Protein AF-A0A939UQ63-F1 (afdb_monomer)

Mean predicted aligned error: 5.56 Å

Structure (mmCIF, N/CA/C/O backbone):
data_AF-A0A939UQ63-F1
#
_entry.id   AF-A0A939UQ63-F1
#
loop_
_atom_site.group_PDB
_atom_site.id
_atom_site.type_symbol
_atom_site.label_atom_id
_atom_site.label_alt_id
_atom_site.label_comp_id
_atom_site.label_asym_id
_atom_site.label_entity_id
_atom_site.label_seq_id
_atom_site.pdbx_PDB_ins_code
_atom_site.Cartn_x
_atom_site.Cartn_y
_atom_site.Cartn_z
_atom_site.occupancy
_atom_site.B_iso_or_equiv
_atom_site.auth_seq_id
_atom_site.auth_comp_id
_atom_site.auth_asym_id
_atom_s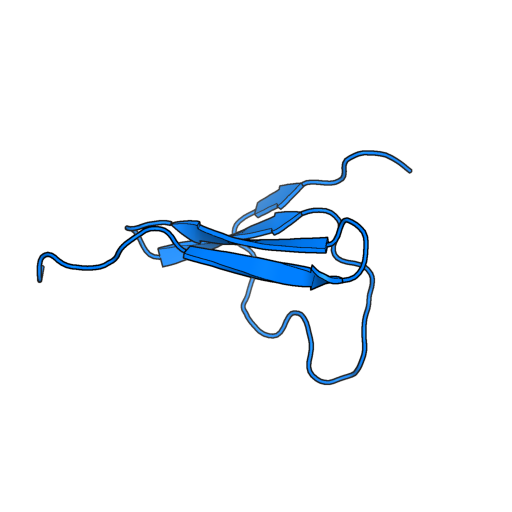ite.auth_atom_id
_atom_site.pdbx_PDB_model_num
ATOM 1 N N . MET A 1 1 ? -17.599 -5.021 17.332 1.00 51.41 1 MET A N 1
ATOM 2 C CA . MET A 1 1 ? -16.806 -4.322 16.302 1.00 51.41 1 MET A CA 1
ATOM 3 C C . MET A 1 1 ? -16.483 -2.965 16.890 1.00 51.41 1 MET A C 1
ATOM 5 O O . MET A 1 1 ? -17.417 -2.216 17.150 1.00 51.41 1 MET A O 1
ATOM 9 N N . ASP A 1 2 ? -15.233 -2.724 17.271 1.00 46.84 2 ASP A N 1
ATOM 10 C CA . ASP A 1 2 ? -14.825 -1.426 17.813 1.00 46.84 2 ASP A CA 1
ATOM 11 C C . ASP A 1 2 ? -14.731 -0.378 16.684 1.00 46.84 2 ASP A C 1
ATOM 13 O O . ASP A 1 2 ? -14.706 -0.693 15.495 1.00 46.84 2 ASP A O 1
ATOM 17 N N . ALA A 1 3 ? -14.830 0.896 17.054 1.00 55.62 3 ALA A N 1
ATOM 18 C CA . ALA A 1 3 ? -15.301 1.970 16.185 1.00 55.62 3 ALA A CA 1
ATOM 19 C C . ALA A 1 3 ? -14.215 2.993 15.776 1.00 55.62 3 ALA A C 1
ATOM 21 O O . ALA A 1 3 ? -14.505 4.185 15.758 1.00 55.62 3 ALA A O 1
ATOM 22 N N . SER A 1 4 ? -12.978 2.595 15.437 1.00 57.72 4 SER A N 1
ATOM 23 C CA . SER A 1 4 ? -11.888 3.585 15.235 1.00 57.72 4 SER A CA 1
ATOM 24 C C . SER A 1 4 ? -10.935 3.404 14.041 1.00 57.72 4 SER A C 1
ATOM 26 O O . SER A 1 4 ? -10.027 4.218 13.885 1.00 57.72 4 SER A O 1
ATOM 28 N N . GLY A 1 5 ? -11.111 2.417 13.157 1.00 68.62 5 GLY A N 1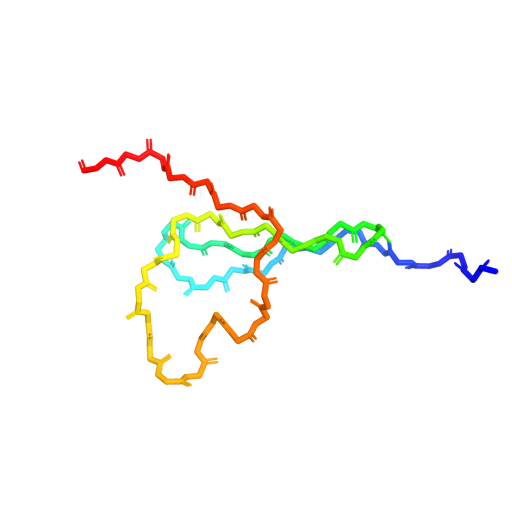
ATOM 29 C CA . GLY A 1 5 ? -10.180 2.205 12.037 1.00 68.62 5 GLY A CA 1
ATOM 30 C C . GLY A 1 5 ? -10.264 3.294 10.961 1.00 68.62 5 GLY A C 1
ATOM 31 O O . GLY A 1 5 ? -11.017 3.157 10.006 1.00 68.62 5 GLY A O 1
ATOM 32 N N . GLN A 1 6 ? -9.534 4.400 11.083 1.00 85.25 6 GLN A N 1
ATOM 33 C CA . GLN A 1 6 ? -9.468 5.381 9.998 1.00 85.25 6 GLN A CA 1
ATOM 34 C C . GLN A 1 6 ? -8.813 4.767 8.759 1.00 85.25 6 GLN A C 1
ATOM 36 O O . GLN A 1 6 ? -7.892 3.954 8.865 1.00 85.25 6 GLN A O 1
ATOM 41 N N . SER A 1 7 ? -9.268 5.184 7.576 1.00 93.94 7 SER A N 1
ATOM 42 C CA . SER A 1 7 ? -8.517 4.897 6.360 1.00 93.94 7 SER A CA 1
ATOM 43 C C . SER A 1 7 ? -7.153 5.578 6.456 1.00 93.94 7 SER A C 1
ATOM 45 O O . SER A 1 7 ? -7.067 6.754 6.807 1.00 93.94 7 SER A O 1
ATOM 47 N N . THR A 1 8 ? -6.089 4.847 6.147 1.00 95.44 8 THR A N 1
ATOM 48 C CA . THR A 1 8 ? -4.720 5.369 6.171 1.00 95.44 8 THR A CA 1
ATOM 49 C C . THR A 1 8 ? -4.119 5.340 4.781 1.00 95.44 8 THR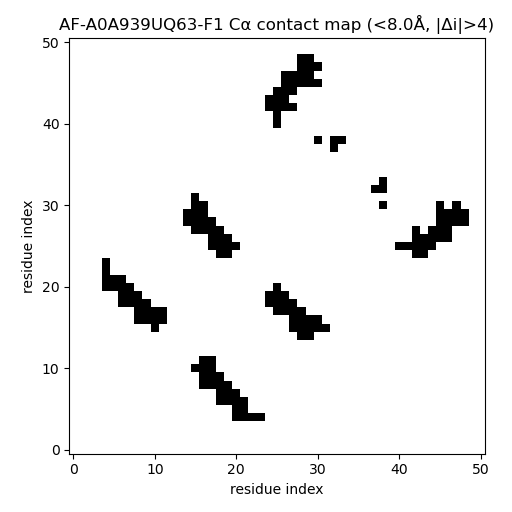 A C 1
ATOM 51 O O . THR A 1 8 ? -4.421 4.461 3.974 1.00 95.44 8 THR A O 1
ATOM 54 N N . LEU A 1 9 ? -3.247 6.307 4.521 1.00 96.19 9 LEU A N 1
ATOM 55 C CA . LEU A 1 9 ? -2.434 6.376 3.320 1.00 96.19 9 LEU A CA 1
ATOM 56 C C . LEU A 1 9 ? -0.970 6.439 3.753 1.00 96.19 9 LEU A C 1
ATOM 58 O O . LEU A 1 9 ? -0.576 7.312 4.522 1.00 96.19 9 LEU A O 1
ATOM 62 N N . LEU A 1 10 ? -0.176 5.486 3.276 1.00 93.62 10 LEU A N 1
ATOM 63 C CA . LEU A 1 10 ? 1.266 5.428 3.469 1.00 93.62 10 LEU A CA 1
ATOM 64 C C . LEU A 1 10 ? 1.956 5.756 2.146 1.00 93.62 10 LEU A C 1
ATOM 66 O O . LEU A 1 10 ? 1.796 5.030 1.167 1.00 93.62 10 LEU A O 1
ATOM 70 N N . TYR A 1 11 ? 2.758 6.815 2.147 1.00 93.06 11 TYR A N 1
ATOM 71 C CA . TYR A 1 11 ? 3.652 7.147 1.044 1.00 93.06 11 TYR A CA 1
ATOM 72 C C . TYR A 1 11 ? 4.886 6.235 1.062 1.00 93.06 11 TYR A C 1
ATOM 74 O O . TYR A 1 11 ? 5.533 6.099 2.102 1.00 93.06 11 TYR A O 1
ATOM 82 N N . GLN A 1 12 ? 5.205 5.598 -0.069 1.00 91.38 12 GLN A N 1
ATOM 83 C CA . GLN A 1 12 ? 6.310 4.636 -0.189 1.00 91.38 12 GLN A CA 1
ATOM 84 C C . GLN A 1 12 ? 7.423 5.088 -1.153 1.00 91.38 12 GLN A C 1
ATOM 86 O O . GLN A 1 12 ? 8.378 4.342 -1.363 1.00 91.38 12 GLN A O 1
ATOM 91 N N . GLY A 1 13 ? 7.338 6.315 -1.682 1.00 90.25 13 GLY A N 1
ATOM 92 C CA . GLY A 1 13 ? 8.309 6.898 -2.613 1.00 90.25 13 GLY A CA 1
ATOM 93 C C . GLY A 1 13 ? 7.791 6.974 -4.053 1.00 90.25 13 GLY A C 1
ATOM 94 O O . GLY A 1 13 ? 7.021 6.123 -4.480 1.00 90.25 13 GLY A O 1
ATOM 95 N N . HIS A 1 14 ? 8.240 7.978 -4.815 1.00 90.31 14 HIS A N 1
ATOM 96 C CA . HIS A 1 14 ? 7.774 8.255 -6.185 1.00 90.31 14 HIS A CA 1
ATOM 97 C C . HIS A 1 14 ? 6.235 8.320 -6.271 1.00 90.31 14 HIS A C 1
ATOM 99 O O . HIS A 1 14 ? 5.622 9.087 -5.538 1.00 90.31 14 HIS A O 1
ATOM 105 N N . GLY A 1 15 ? 5.609 7.541 -7.156 1.00 91.88 15 GLY A N 1
ATOM 106 C CA . GLY A 1 15 ? 4.152 7.397 -7.245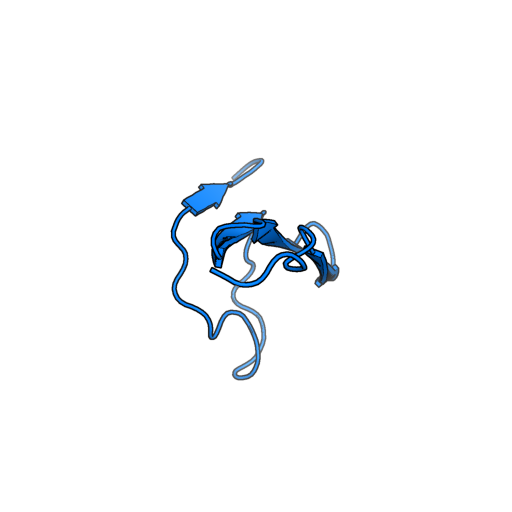 1.00 91.88 15 GLY A CA 1
ATOM 107 C C . GLY A 1 15 ? 3.579 6.301 -6.342 1.00 91.88 15 GLY A C 1
ATOM 108 O O . GLY A 1 15 ? 2.368 6.100 -6.326 1.00 91.88 15 GLY A O 1
ATOM 109 N N . SER A 1 16 ? 4.420 5.584 -5.590 1.00 94.06 16 SER A N 1
ATOM 110 C CA . SER A 1 16 ? 4.001 4.398 -4.852 1.00 94.06 16 SER A CA 1
ATOM 111 C C . SER A 1 16 ? 3.301 4.745 -3.539 1.00 94.06 16 SER A C 1
ATOM 113 O O . SER A 1 16 ? 3.861 5.418 -2.662 1.00 94.06 16 SER A O 1
ATOM 115 N N . LEU A 1 17 ? 2.090 4.216 -3.363 1.00 95.12 17 LEU A N 1
ATOM 116 C CA . LEU A 1 17 ? 1.258 4.409 -2.173 1.00 95.12 17 LEU A CA 1
ATOM 117 C C . LEU A 1 17 ? 0.705 3.077 -1.663 1.00 95.12 17 LEU A C 1
ATOM 119 O O . LEU A 1 17 ? 0.421 2.167 -2.443 1.00 95.12 17 LEU A O 1
ATOM 123 N N . ARG A 1 18 ? 0.435 3.005 -0.357 1.00 95.31 18 ARG A N 1
ATOM 124 C CA . ARG A 1 18 ? -0.462 1.998 0.221 1.00 95.31 18 ARG A CA 1
ATOM 125 C C . ARG A 1 18 ? -1.628 2.662 0.921 1.00 95.31 18 ARG A C 1
ATOM 127 O O . ARG A 1 18 ? -1.431 3.405 1.879 1.00 95.31 18 ARG A O 1
ATOM 134 N N . ILE A 1 19 ? -2.833 2.304 0.513 1.00 97.12 19 ILE A N 1
ATOM 135 C CA . ILE A 1 19 ? -4.067 2.665 1.200 1.00 97.12 19 ILE A CA 1
ATOM 136 C C . ILE A 1 19 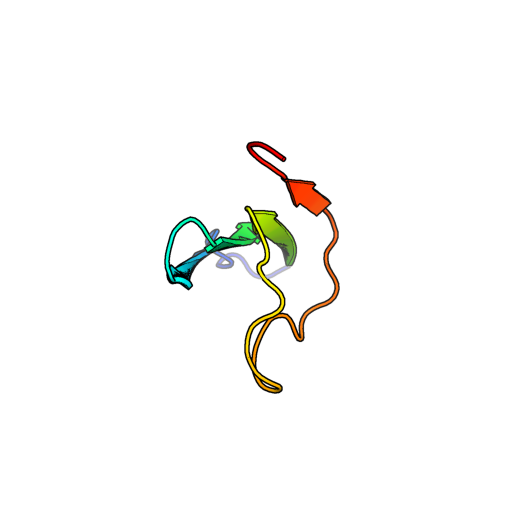? -4.492 1.468 2.052 1.00 97.12 19 ILE A C 1
ATOM 138 O O . ILE A 1 19 ? -4.448 0.322 1.606 1.00 97.12 19 ILE A O 1
ATOM 142 N N . THR A 1 20 ? -4.873 1.714 3.301 1.00 96.25 20 THR A N 1
ATOM 143 C CA . THR A 1 20 ? -5.598 0.738 4.121 1.00 96.25 20 THR A CA 1
ATOM 144 C C . THR A 1 20 ? -6.959 1.321 4.456 1.00 96.25 20 THR A C 1
ATOM 146 O O . THR A 1 20 ? -7.023 2.381 5.073 1.00 96.25 20 THR A O 1
ATOM 149 N N . THR A 1 21 ? -8.034 0.677 4.008 1.00 95.06 21 THR A N 1
ATOM 150 C CA . THR A 1 21 ? -9.409 1.136 4.247 1.00 95.06 21 THR A CA 1
ATOM 151 C C . THR A 1 21 ? -9.828 0.886 5.695 1.00 95.06 21 THR A C 1
ATOM 153 O O . THR A 1 21 ? -9.211 0.101 6.419 1.00 95.06 21 THR A O 1
ATOM 156 N N . ARG A 1 22 ? -10.936 1.506 6.114 1.00 94.62 22 ARG A N 1
ATOM 157 C CA . ARG A 1 22 ? -11.545 1.264 7.430 1.00 94.62 22 ARG A CA 1
ATOM 158 C C . ARG A 1 22 ? -11.867 -0.208 7.710 1.00 94.62 22 ARG A C 1
ATOM 160 O O . ARG A 1 22 ? -11.779 -0.634 8.855 1.00 94.62 22 ARG A O 1
ATOM 167 N N . ASP A 1 23 ? -12.245 -0.980 6.692 1.00 93.31 23 ASP A N 1
ATOM 168 C CA . ASP A 1 23 ? -12.519 -2.421 6.801 1.00 93.31 23 ASP A CA 1
ATOM 169 C C . ASP A 1 23 ? -11.270 -3.296 6.572 1.00 93.31 23 ASP A C 1
ATOM 171 O O . ASP A 1 23 ? -11.376 -4.510 6.391 1.00 93.31 23 ASP A O 1
ATOM 175 N N . GLY A 1 24 ? -10.081 -2.686 6.584 1.00 92.81 24 GLY A N 1
ATOM 176 C CA . GLY A 1 24 ? -8.794 -3.375 6.574 1.00 92.81 24 GLY A CA 1
ATOM 177 C C . GLY A 1 24 ? -8.280 -3.791 5.198 1.00 92.81 24 GLY A C 1
ATOM 178 O O . GLY A 1 24 ? -7.255 -4.469 5.146 1.00 92.81 24 GLY A O 1
ATOM 179 N N . LYS A 1 25 ? -8.932 -3.387 4.099 1.00 95.81 25 LYS A N 1
ATOM 180 C CA . LYS A 1 25 ? -8.468 -3.702 2.739 1.00 95.81 25 LYS A CA 1
ATOM 181 C C . LYS A 1 25 ? -7.182 -2.960 2.426 1.00 95.81 25 LYS A C 1
ATOM 183 O O . LYS A 1 25 ? -7.069 -1.767 2.704 1.00 95.81 25 LYS A O 1
ATOM 188 N N . VAL A 1 26 ? -6.231 -3.657 1.823 1.00 96.81 26 VAL A N 1
ATOM 189 C CA . VAL A 1 26 ? -4.918 -3.159 1.429 1.00 96.81 26 VAL A CA 1
ATOM 190 C C . VAL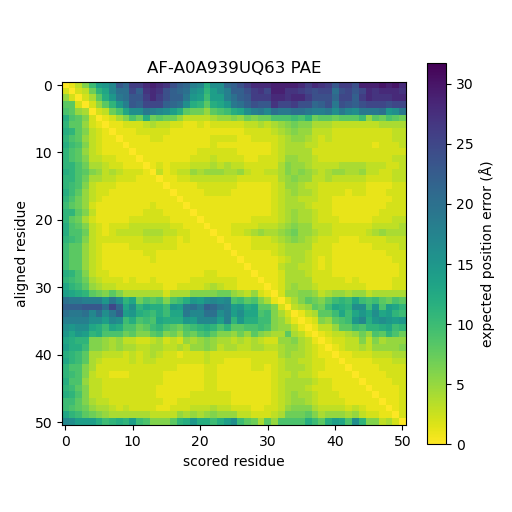 A 1 26 ? -4.893 -2.936 -0.077 1.00 96.81 26 VAL A C 1
ATOM 192 O O . VAL A 1 26 ? -4.990 -3.877 -0.861 1.00 96.81 26 VAL A O 1
ATOM 195 N N . ILE A 1 27 ? -4.711 -1.681 -0.480 1.00 97.75 27 ILE A N 1
ATOM 196 C CA . ILE A 1 27 ? -4.611 -1.280 -1.884 1.00 97.75 27 ILE A CA 1
ATOM 197 C C . ILE A 1 27 ? -3.220 -0.700 -2.112 1.00 97.75 27 ILE A C 1
ATOM 199 O O . ILE A 1 27 ? -2.818 0.225 -1.402 1.00 97.75 27 ILE A O 1
ATOM 203 N N . TYR A 1 28 ? -2.496 -1.220 -3.097 1.00 96.50 28 TYR A N 1
ATOM 204 C CA . TYR A 1 28 ? -1.225 -0.644 -3.535 1.00 96.50 28 TYR A CA 1
ATOM 205 C C . TYR A 1 28 ? -1.409 0.133 -4.836 1.00 96.50 28 TYR A C 1
ATOM 207 O O . TYR A 1 28 ? -2.032 -0.368 -5.768 1.00 96.50 28 TYR A O 1
ATOM 215 N N . VAL A 1 29 ? -0.851 1.340 -4.894 1.00 96.88 29 VAL A N 1
ATOM 216 C CA . VAL A 1 29 ? -0.761 2.156 -6.112 1.00 96.88 29 VAL A CA 1
ATOM 217 C C . VAL A 1 29 ? 0.683 2.131 -6.578 1.00 96.88 29 VAL A C 1
ATOM 219 O O . VAL A 1 29 ? 1.570 2.366 -5.756 1.00 96.88 29 VAL A O 1
ATOM 222 N N . ASP A 1 30 ? 0.898 1.811 -7.853 1.00 95.25 30 ASP A N 1
ATOM 223 C CA . ASP A 1 30 ? 2.204 1.712 -8.513 1.00 95.25 30 ASP A CA 1
ATOM 224 C C . ASP A 1 30 ? 3.280 1.071 -7.630 1.00 95.25 30 ASP A C 1
ATOM 226 O O . ASP A 1 30 ? 4.301 1.706 -7.345 1.00 95.25 30 ASP A O 1
ATOM 230 N N . PRO A 1 31 ? 3.072 -0.163 -7.126 1.00 92.50 31 PRO A N 1
ATOM 231 C CA . PRO A 1 31 ? 4.081 -0.819 -6.318 1.00 92.50 31 PRO A CA 1
ATOM 232 C C . PRO A 1 31 ? 5.306 -1.113 -7.188 1.00 92.50 31 PRO A C 1
ATOM 234 O O . PRO A 1 31 ? 5.360 -2.109 -7.906 1.00 92.50 31 PRO A O 1
ATOM 237 N N . TYR A 1 32 ? 6.320 -0.258 -7.112 1.00 85.81 32 TYR A N 1
ATOM 238 C CA . TYR A 1 32 ? 7.639 -0.595 -7.624 1.00 85.81 32 TYR A CA 1
ATOM 239 C C . TYR A 1 32 ? 8.235 -1.624 -6.674 1.00 85.81 32 TYR A C 1
ATOM 241 O O . TYR A 1 32 ? 8.136 -1.410 -5.466 1.00 85.81 32 TYR A O 1
ATOM 249 N N . ALA A 1 33 ? 8.817 -2.717 -7.181 1.00 71.25 33 ALA A N 1
ATOM 250 C CA . ALA A 1 33 ? 9.460 -3.769 -6.388 1.00 71.25 33 ALA A CA 1
ATOM 251 C C . ALA A 1 33 ? 10.653 -3.195 -5.596 1.00 71.25 33 ALA A C 1
ATOM 253 O O . ALA A 1 33 ? 11.817 -3.366 -5.942 1.00 71.25 33 ALA A O 1
ATOM 254 N N . GLY A 1 34 ? 10.348 -2.414 -4.563 1.00 66.81 34 GLY A N 1
ATOM 255 C CA . GLY A 1 34 ? 11.300 -1.804 -3.662 1.00 66.81 34 GLY A CA 1
ATOM 256 C C . GLY A 1 34 ? 11.960 -2.875 -2.807 1.00 66.81 34 GLY A C 1
ATOM 257 O O . GLY A 1 34 ? 11.607 -4.051 -2.875 1.00 66.81 34 GLY A O 1
ATOM 258 N N . SER A 1 35 ? 12.918 -2.436 -1.992 1.00 61.34 35 SER A N 1
ATOM 259 C CA . SER A 1 35 ? 13.732 -3.280 -1.114 1.00 61.34 35 SER A CA 1
ATOM 260 C C . SER A 1 35 ? 12.945 -4.369 -0.378 1.00 61.34 35 SER A C 1
ATOM 262 O O . SER A 1 35 ? 11.739 -4.268 -0.144 1.00 61.34 35 SER A O 1
ATOM 264 N N . ASP A 1 36 ? 13.680 -5.376 0.085 1.00 68.56 36 ASP A N 1
ATOM 265 C CA . ASP A 1 36 ? 13.252 -6.508 0.912 1.00 68.56 36 ASP A CA 1
ATOM 266 C C . ASP A 1 36 ? 12.335 -6.177 2.107 1.00 68.56 36 ASP A C 1
ATOM 268 O O . ASP A 1 36 ? 11.771 -7.096 2.694 1.00 68.56 36 ASP A O 1
ATOM 272 N N . LYS A 1 37 ? 12.140 -4.904 2.464 1.00 67.69 37 LYS A N 1
ATOM 273 C CA . LYS A 1 37 ? 11.263 -4.422 3.543 1.00 67.69 37 LYS A CA 1
ATOM 274 C C . LYS A 1 37 ? 9.906 -3.879 3.077 1.00 67.69 37 LYS A C 1
ATOM 276 O O . LYS A 1 37 ? 9.027 -3.673 3.913 1.00 67.69 37 LYS A O 1
ATOM 281 N N . SER A 1 38 ? 9.700 -3.660 1.782 1.00 77.31 38 SER A N 1
ATOM 282 C CA . SER A 1 38 ? 8.473 -3.051 1.249 1.00 77.31 38 SER A CA 1
ATOM 283 C C . SER A 1 38 ? 7.417 -4.098 0.864 1.00 77.31 38 SER A C 1
ATOM 285 O O . SER A 1 38 ? 7.720 -5.278 0.711 1.00 77.31 38 SER A O 1
ATOM 287 N N . TYR A 1 39 ? 6.154 -3.669 0.744 1.00 83.44 39 TYR A N 1
ATOM 288 C CA . TYR A 1 39 ? 5.044 -4.472 0.187 1.00 83.44 39 TYR A CA 1
ATOM 289 C C . TYR A 1 39 ? 4.760 -5.818 0.886 1.00 83.44 39 TYR A C 1
ATOM 291 O O . TYR A 1 39 ? 4.329 -6.780 0.266 1.00 83.44 39 TYR A O 1
ATOM 299 N N . LYS A 1 40 ? 4.980 -5.894 2.206 1.00 86.25 40 LYS A N 1
ATOM 300 C CA . LYS A 1 40 ? 4.795 -7.134 2.987 1.00 86.25 40 LYS A CA 1
ATOM 301 C C . LYS A 1 40 ? 3.351 -7.528 3.268 1.00 86.25 40 LYS A C 1
ATOM 303 O O . LYS A 1 40 ? 3.108 -8.671 3.640 1.00 86.25 40 LYS A O 1
ATOM 308 N N . LYS A 1 41 ? 2.409 -6.588 3.172 1.00 89.88 41 LYS A N 1
ATOM 309 C CA . LYS A 1 41 ? 0.999 -6.914 3.388 1.00 89.88 41 LYS A CA 1
ATOM 310 C C . LYS A 1 41 ? 0.436 -7.514 2.096 1.00 89.88 41 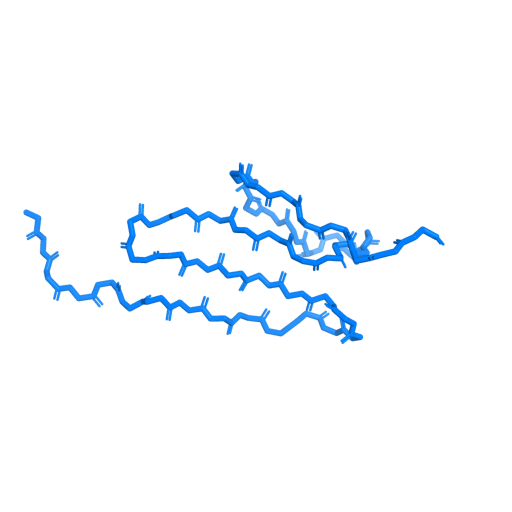LYS A C 1
ATOM 312 O O . LYS A 1 41 ? 0.747 -6.973 1.037 1.00 89.88 41 LYS A O 1
ATOM 317 N N . PRO A 1 42 ? -0.379 -8.580 2.166 1.00 93.50 42 PRO A N 1
ATOM 318 C CA . PRO A 1 42 ? -1.095 -9.062 0.994 1.00 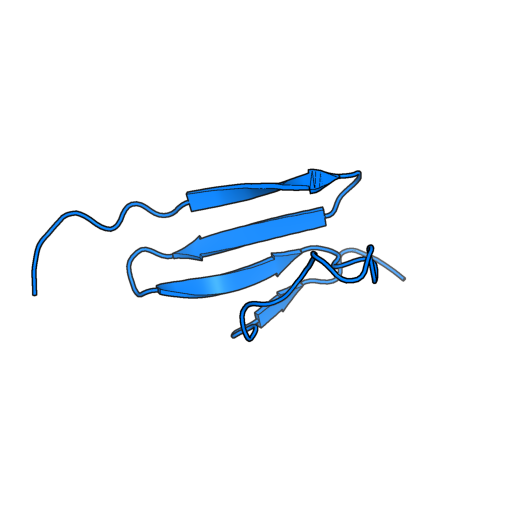93.50 42 PRO A CA 1
ATOM 319 C C . PRO A 1 42 ? -1.982 -7.937 0.459 1.00 93.50 42 PRO A C 1
ATOM 321 O O . PRO A 1 42 ? -2.596 -7.206 1.235 1.00 93.50 42 PRO A O 1
ATOM 324 N N . ALA A 1 43 ? -1.980 -7.772 -0.858 1.00 95.19 43 ALA A N 1
ATOM 325 C CA . ALA A 1 43 ? -2.812 -6.792 -1.532 1.00 95.19 43 ALA A CA 1
ATOM 326 C C . ALA A 1 43 ? -4.200 -7.388 -1.778 1.00 95.19 43 ALA A C 1
ATOM 328 O O . ALA A 1 43 ? -4.302 -8.493 -2.306 1.00 95.19 43 ALA A O 1
ATOM 329 N N . ASP A 1 44 ? -5.248 -6.634 -1.461 1.00 98.12 44 ASP A N 1
ATOM 330 C CA . ASP A 1 44 ? -6.600 -6.910 -1.948 1.00 98.12 44 ASP A CA 1
ATOM 331 C C . ASP A 1 44 ? -6.798 -6.338 -3.364 1.00 98.12 44 ASP A C 1
ATOM 333 O O . ASP A 1 44 ? -7.573 -6.875 -4.151 1.00 98.12 44 ASP A O 1
ATOM 337 N N . LEU A 1 45 ? -6.087 -5.251 -3.697 1.00 97.75 45 LEU A N 1
ATOM 338 C CA . LEU A 1 45 ? -6.114 -4.594 -5.006 1.00 97.75 45 LEU A CA 1
ATOM 339 C C . LEU A 1 45 ? -4.756 -3.953 -5.335 1.00 97.75 45 LEU A C 1
ATOM 341 O O . LEU A 1 45 ? -4.096 -3.380 -4.465 1.00 97.75 45 LEU A O 1
ATOM 345 N N . ILE A 1 46 ? -4.372 -4.001 -6.612 1.00 96.31 46 ILE A N 1
ATOM 346 C CA . ILE A 1 46 ? -3.237 -3.254 -7.164 1.00 96.31 46 ILE A CA 1
ATOM 347 C C . ILE A 1 46 ? -3.764 -2.321 -8.254 1.00 96.31 46 ILE A C 1
ATOM 349 O O . ILE A 1 46 ? -4.460 -2.763 -9.167 1.00 96.31 46 ILE A O 1
ATOM 353 N N . LEU A 1 47 ? -3.425 -1.038 -8.151 1.00 97.62 47 LEU A N 1
ATOM 354 C CA . LEU A 1 47 ? -3.695 -0.022 -9.161 1.00 97.62 47 LEU A CA 1
ATOM 355 C C . LEU A 1 47 ? -2.384 0.351 -9.847 1.00 97.62 47 LEU A C 1
ATOM 357 O O . LEU A 1 47 ? -1.433 0.751 -9.179 1.00 97.62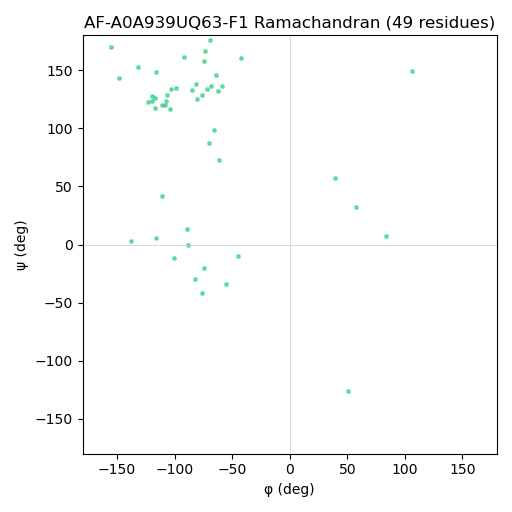 47 LEU A O 1
ATOM 361 N N . VAL A 1 48 ? -2.356 0.216 -11.170 1.00 95.44 48 VAL A N 1
ATOM 362 C CA . VAL A 1 48 ? -1.226 0.604 -12.019 1.00 95.44 48 VAL A CA 1
ATOM 363 C C . VAL A 1 48 ? -1.663 1.807 -12.841 1.00 95.44 48 VAL A C 1
ATOM 365 O O . VAL A 1 48 ? -2.661 1.726 -13.559 1.00 95.44 48 VAL A O 1
ATOM 368 N N . THR A 1 49 ? -0.969 2.931 -12.701 1.00 95.38 49 THR A N 1
ATOM 369 C CA . THR A 1 49 ? -1.339 4.186 -13.367 1.00 95.38 49 THR A CA 1
ATOM 370 C C . THR A 1 49 ? -0.971 4.177 -14.847 1.00 95.38 49 THR A C 1
ATOM 372 O O . THR A 1 49 ? -1.761 4.625 -15.674 1.00 95.38 49 THR A O 1
ATOM 375 N N . HIS A 1 50 ? 0.208 3.658 -15.185 1.00 90.12 50 HIS A N 1
ATOM 376 C CA . HIS A 1 50 ? 0.728 3.523 -16.546 1.00 90.12 50 HIS A CA 1
ATOM 377 C C . HIS A 1 50 ? 1.752 2.379 -16.619 1.00 90.12 50 HIS A C 1
ATOM 379 O O . HIS A 1 50 ? 2.142 1.829 -15.588 1.00 90.12 50 HIS A O 1
ATOM 385 N N . GLY A 1 51 ? 2.155 2.014 -17.840 1.00 76.38 51 GLY A N 1
ATOM 386 C CA . GLY A 1 51 ? 3.191 1.016 -18.126 1.00 76.38 51 GLY A CA 1
ATOM 387 C C . GLY A 1 51 ? 4.403 1.632 -18.801 1.00 76.38 51 GLY A C 1
ATOM 388 O O . GLY A 1 51 ? 4.204 2.612 -19.555 1.00 76.38 51 GLY A O 1
#

pLDDT: mean 86.68, std 13.65, range [46.84, 98.12]

Foldseek 3Di:
DDDDQPWDWDDDDDQWIWIQHSVGATEIECDDVDDPPPDPDDHPYYHYPDD

Solvent-accessible surface area (backbone atoms only — not comparable to full-atom values): 3342 Å² total; per-residue (Å²): 134,87,94,73,60,66,65,43,77,43,83,72,56,94,82,20,35,38,38,32,41,55,90,66,49,29,34,32,30,44,76,65,93,59,61,101,83,54,85,80,66,77,67,76,42,79,46,70,90,78,134

Nearest PDB structures (foldseek):
  3jtz-assembly1_A  TM=7.635E-01  e=1.682E+00  Yersinia pestis
  7qh6-assembly1_D  TM=5.594E-01  e=2.211E+00  Homo sapiens
  6gsm-assembly1_i  TM=3.921E-01  e=1.571E+00  Saccharomyces cerevisiae S288C
  1vla-assembly1_A  TM=5.595E-01  e=8.109E+00  Thermotoga maritima MSB8
  5lm7-assembly1_A  TM=4.106E-01  e=9.298E+00  Escherichia coli O157:H7

Radius of gyration: 11.82 Å; Cα contacts (8 Å, |Δi|>4): 78; chains: 1; bounding box: 30×17×36 Å

Secondary structure (DSSP, 8-state):
--S----EEEEEETTEEEEE-TT--EEEES-----TTS--SPPSEEE----

Sequence (51 aa):
MDASGQSTLLYQGHGSLRITTRDGKVIYVDPYAGSDKSYKKPADLILVTHG